Protein AF-J7G853-F1 (afdb_monomer_lite)

Structure (mmCIF, N/CA/C/O backbone):
data_AF-J7G853-F1
#
_entry.id   AF-J7G853-F1
#
loop_
_atom_site.group_PDB
_atom_site.id
_atom_site.type_symbol
_atom_site.label_atom_id
_atom_site.label_alt_id
_atom_site.label_comp_id
_atom_site.label_asym_id
_atom_site.label_entity_id
_atom_site.label_seq_id
_atom_site.pdbx_PDB_ins_code
_atom_site.Cartn_x
_atom_site.Cartn_y
_atom_site.Cartn_z
_atom_site.occupancy
_atom_site.B_iso_or_equiv
_atom_site.auth_seq_id
_atom_site.auth_comp_id
_atom_site.auth_asym_id
_atom_site.auth_atom_id
_atom_site.pdbx_PDB_model_num
ATOM 1 N N . MET A 1 1 ? 23.883 16.990 -16.743 1.00 41.59 1 MET A N 1
ATOM 2 C CA . MET A 1 1 ? 23.348 16.098 -15.690 1.00 41.59 1 MET A CA 1
ATOM 3 C C . MET A 1 1 ? 21.830 16.180 -15.718 1.00 41.59 1 MET A C 1
ATOM 5 O O . MET A 1 1 ? 21.285 17.176 -15.267 1.00 41.59 1 MET A O 1
ATOM 9 N N . LYS A 1 2 ? 21.154 15.200 -16.332 1.00 42.25 2 LYS A N 1
ATOM 10 C CA . LYS A 1 2 ? 19.689 15.084 -16.282 1.00 42.25 2 LYS A CA 1
ATOM 11 C C . LYS A 1 2 ? 19.317 14.232 -15.059 1.00 42.25 2 LYS A C 1
ATOM 13 O O . LYS A 1 2 ? 19.711 13.077 -14.984 1.00 42.25 2 LYS 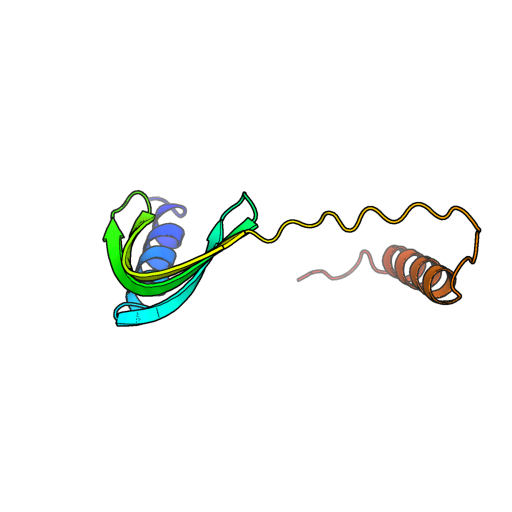A O 1
ATOM 18 N N . ASN A 1 3 ? 18.655 14.875 -14.100 1.00 43.28 3 ASN A N 1
ATOM 19 C CA . ASN A 1 3 ? 17.707 14.379 -13.098 1.00 43.28 3 ASN A CA 1
ATOM 20 C C . ASN A 1 3 ? 17.891 12.959 -12.524 1.00 43.28 3 ASN A C 1
ATOM 22 O O . ASN A 1 3 ? 17.352 11.979 -13.027 1.00 43.28 3 ASN A O 1
ATOM 26 N N . THR A 1 4 ? 18.502 12.881 -11.343 1.00 52.62 4 THR A N 1
ATOM 27 C CA . THR A 1 4 ? 18.425 11.720 -10.436 1.00 52.62 4 THR A CA 1
ATOM 28 C C . THR A 1 4 ? 17.037 11.533 -9.798 1.00 52.62 4 THR A C 1
ATOM 30 O O . THR A 1 4 ? 16.730 10.444 -9.318 1.00 52.62 4 THR A O 1
ATOM 33 N N . LEU A 1 5 ? 16.169 12.554 -9.818 1.00 52.81 5 LEU A N 1
ATOM 34 C CA . LEU A 1 5 ? 14.790 12.475 -9.309 1.00 52.81 5 LEU A CA 1
ATOM 35 C C . LEU A 1 5 ? 13.867 11.627 -10.205 1.00 52.81 5 LEU A C 1
ATOM 37 O O . LEU A 1 5 ? 13.024 10.894 -9.681 1.00 52.81 5 LEU A O 1
ATOM 41 N N . ASP A 1 6 ? 14.080 11.640 -11.523 1.00 57.84 6 ASP A N 1
ATOM 42 C CA . ASP A 1 6 ? 13.208 10.961 -12.495 1.00 57.84 6 ASP A CA 1
ATOM 43 C C . ASP A 1 6 ? 13.320 9.427 -12.418 1.00 57.84 6 ASP A C 1
ATOM 45 O O . ASP A 1 6 ? 12.321 8.713 -12.534 1.00 57.84 6 ASP A O 1
ATOM 49 N N . PHE A 1 7 ? 14.511 8.909 -12.099 1.00 57.69 7 PHE A N 1
ATOM 50 C CA . PHE A 1 7 ? 14.761 7.466 -11.990 1.00 57.69 7 PHE A CA 1
ATOM 51 C C . PHE A 1 7 ? 13.931 6.807 -10.875 1.00 57.69 7 PHE A C 1
ATOM 53 O O . PHE A 1 7 ? 13.488 5.658 -10.986 1.00 57.69 7 PHE A O 1
ATOM 60 N N . SER A 1 8 ? 13.675 7.548 -9.792 1.00 76.50 8 SER A N 1
ATOM 61 C CA . SER A 1 8 ? 12.917 7.050 -8.641 1.00 76.50 8 SER A CA 1
ATOM 62 C C . SER A 1 8 ? 11.424 6.869 -8.953 1.00 76.50 8 SER A C 1
ATOM 64 O O . SER A 1 8 ? 10.839 5.849 -8.575 1.00 76.50 8 SER A O 1
ATOM 66 N N . MET A 1 9 ? 10.825 7.803 -9.702 1.00 72.56 9 MET A N 1
ATOM 67 C CA . MET A 1 9 ? 9.408 7.762 -10.078 1.00 72.56 9 MET A CA 1
ATOM 68 C C . MET A 1 9 ? 9.143 6.738 -11.175 1.00 72.56 9 MET A C 1
ATOM 70 O O . MET A 1 9 ? 8.151 6.016 -11.105 1.00 72.56 9 MET A O 1
ATOM 74 N N . GLU A 1 10 ? 10.054 6.591 -12.139 1.00 79.44 10 GLU A N 1
ATOM 75 C CA . GLU A 1 10 ? 9.946 5.532 -13.144 1.00 79.44 10 GLU A CA 1
ATOM 76 C C . GLU A 1 10 ? 9.994 4.144 -12.488 1.00 79.44 10 GLU A C 1
ATOM 78 O O . GLU A 1 10 ? 9.146 3.284 -12.745 1.00 79.44 10 GLU A O 1
ATOM 83 N N . THR A 1 11 ? 10.934 3.942 -11.560 1.00 83.69 11 THR A N 1
ATOM 84 C CA . THR A 1 11 ? 11.035 2.698 -10.784 1.00 83.69 11 THR A CA 1
ATOM 85 C C . THR A 1 11 ? 9.767 2.443 -9.965 1.00 83.69 11 THR A C 1
ATOM 87 O O . THR A 1 11 ? 9.314 1.302 -9.845 1.00 83.69 11 THR A O 1
ATOM 90 N N . PHE A 1 12 ? 9.167 3.497 -9.411 1.00 82.94 12 PHE A N 1
ATOM 91 C CA . PHE A 1 12 ? 7.922 3.410 -8.659 1.00 82.94 12 PHE A CA 1
ATOM 92 C C . PHE A 1 12 ? 6.731 3.014 -9.543 1.00 82.94 12 PHE A C 1
ATOM 94 O O . PHE A 1 12 ? 6.010 2.073 -9.205 1.00 82.94 12 PHE A O 1
ATOM 101 N N . PHE A 1 13 ? 6.561 3.651 -10.703 1.00 85.12 13 PHE A N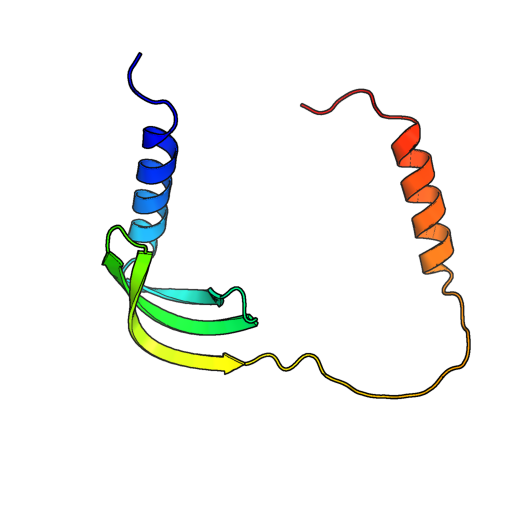 1
ATOM 102 C CA . PHE A 1 13 ? 5.494 3.311 -11.643 1.00 85.12 13 PHE A CA 1
ATOM 103 C C . PHE A 1 13 ? 5.633 1.888 -12.186 1.00 85.12 13 PHE A C 1
ATOM 105 O O . PHE A 1 13 ? 4.642 1.159 -12.219 1.00 85.12 13 PHE A O 1
ATOM 112 N N . ARG A 1 14 ? 6.857 1.436 -12.496 1.00 86.38 14 ARG A N 1
ATOM 113 C CA . ARG A 1 14 ? 7.114 0.035 -12.878 1.00 86.38 14 ARG A CA 1
ATOM 114 C C . ARG A 1 14 ? 6.719 -0.942 -11.770 1.00 86.38 14 ARG A C 1
ATOM 116 O O . ARG A 1 14 ? 6.085 -1.961 -12.042 1.00 86.38 14 ARG A O 1
ATOM 123 N N . LYS A 1 15 ? 7.048 -0.627 -10.511 1.00 86.38 15 LYS A N 1
ATOM 124 C CA . LYS A 1 15 ? 6.647 -1.447 -9.357 1.00 86.38 15 LYS A CA 1
ATOM 125 C C . LYS A 1 15 ? 5.131 -1.508 -9.206 1.00 86.38 15 LYS A C 1
ATOM 127 O O . LYS A 1 15 ? 4.609 -2.590 -8.979 1.00 86.38 15 LYS A O 1
ATOM 132 N N . ILE A 1 16 ? 4.420 -0.391 -9.354 1.00 84.94 16 ILE A N 1
ATOM 133 C CA . ILE A 1 16 ? 2.950 -0.377 -9.298 1.00 84.94 16 ILE A CA 1
ATOM 134 C C . ILE A 1 16 ? 2.354 -1.190 -10.448 1.00 84.94 16 ILE A C 1
ATOM 136 O O . ILE A 1 16 ? 1.450 -1.995 -10.230 1.00 84.94 16 ILE A O 1
ATOM 140 N N . GLN A 1 17 ? 2.887 -1.035 -11.659 1.00 87.44 17 GLN A N 1
ATOM 141 C CA . GLN A 1 17 ? 2.407 -1.743 -12.841 1.00 87.44 17 GLN A CA 1
ATOM 142 C C . GLN A 1 17 ? 2.535 -3.267 -12.702 1.00 87.44 17 GLN A C 1
ATOM 144 O O . GLN A 1 17 ? 1.647 -3.990 -13.148 1.00 87.44 17 GLN A O 1
ATOM 149 N N . PHE A 1 18 ? 3.561 -3.766 -12.003 1.00 86.81 18 PHE A N 1
ATOM 150 C CA . PHE A 1 18 ? 3.700 -5.192 -11.672 1.00 86.81 18 PHE A CA 1
ATOM 151 C C . PHE A 1 18 ? 2.532 -5.756 -10.842 1.00 86.81 18 PHE A C 1
ATOM 153 O O . PHE A 1 18 ? 2.267 -6.964 -10.861 1.00 86.81 18 PHE A O 1
ATOM 160 N N . TYR A 1 19 ? 1.827 -4.904 -10.099 1.00 85.88 19 TYR A N 1
ATOM 161 C CA . TYR A 1 19 ? 0.644 -5.305 -9.347 1.00 85.88 19 TYR A CA 1
ATOM 162 C C . TYR A 1 19 ? -0.642 -5.254 -10.178 1.00 85.88 19 TYR A C 1
ATOM 164 O O . TYR A 1 19 ? -1.689 -5.654 -9.666 1.00 85.88 19 TYR A O 1
ATOM 172 N N . SER A 1 20 ? -0.596 -4.801 -11.443 1.00 83.19 20 SER A N 1
ATOM 173 C CA . SER A 1 20 ? -1.759 -4.794 -12.346 1.00 83.19 20 SER A CA 1
ATOM 174 C C . SER A 1 20 ? -2.407 -6.173 -12.399 1.00 83.19 20 SER A C 1
ATOM 176 O O . SER A 1 20 ? -1.728 -7.197 -12.486 1.00 83.19 20 SER A O 1
ATOM 178 N N . ARG A 1 21 ? -3.740 -6.192 -12.308 1.00 84.25 21 ARG A N 1
ATOM 179 C CA . ARG A 1 21 ? -4.601 -7.384 -12.277 1.00 84.25 21 ARG A CA 1
ATOM 180 C C . ARG A 1 21 ? -4.431 -8.280 -11.046 1.00 84.25 21 ARG A C 1
ATOM 182 O O . ARG A 1 21 ? -5.078 -9.322 -10.979 1.00 84.25 21 ARG A O 1
ATOM 189 N N . LYS A 1 22 ? -3.627 -7.885 -10.052 1.00 87.88 22 LYS A N 1
ATOM 190 C CA . LYS A 1 22 ? -3.534 -8.578 -8.759 1.00 87.88 22 LYS A CA 1
ATOM 191 C C . LYS A 1 22 ? -4.511 -7.981 -7.754 1.00 87.88 22 LYS A C 1
ATOM 193 O O . LYS A 1 22 ? -4.901 -6.816 -7.839 1.00 87.88 22 LYS A O 1
ATOM 198 N N . MET A 1 23 ? -4.901 -8.795 -6.781 1.00 90.31 23 MET A N 1
ATOM 199 C CA . MET A 1 23 ? -5.622 -8.321 -5.606 1.00 90.31 23 MET A CA 1
ATOM 200 C C . MET A 1 23 ? -4.624 -7.635 -4.672 1.00 90.31 23 MET A C 1
ATOM 202 O O . MET A 1 23 ? -3.632 -8.245 -4.276 1.00 90.31 23 MET A O 1
ATOM 206 N N . ILE A 1 24 ? -4.859 -6.362 -4.360 1.00 90.56 24 ILE A N 1
ATOM 207 C CA . ILE A 1 24 ? -3.971 -5.559 -3.516 1.00 90.56 24 ILE A CA 1
ATOM 208 C C . ILE A 1 24 ? -4.729 -4.958 -2.340 1.00 90.56 24 ILE A C 1
ATOM 210 O O . ILE A 1 24 ? -5.933 -4.705 -2.412 1.00 90.56 24 ILE A O 1
ATOM 214 N N . LEU A 1 25 ? -3.984 -4.707 -1.268 1.00 90.19 25 LEU A N 1
ATOM 215 C CA . LEU A 1 25 ? -4.417 -3.930 -0.118 1.00 90.19 25 LEU A CA 1
ATOM 216 C C . LEU A 1 25 ? -3.744 -2.555 -0.175 1.00 90.19 25 LEU A C 1
ATOM 218 O O . LEU A 1 25 ? -2.518 -2.470 -0.187 1.00 90.19 25 LEU A O 1
ATOM 222 N N . ILE A 1 26 ? -4.543 -1.489 -0.166 1.00 88.62 26 ILE A N 1
ATOM 223 C CA . ILE A 1 26 ? -4.065 -0.108 -0.059 1.00 88.62 26 ILE A CA 1
ATOM 224 C C . ILE A 1 26 ? -4.559 0.491 1.248 1.00 88.62 26 ILE A C 1
ATOM 226 O O . ILE A 1 26 ? -5.755 0.481 1.525 1.00 88.62 26 ILE A O 1
ATOM 230 N N . GLU A 1 27 ? -3.645 1.059 2.030 1.00 88.44 27 GLU A N 1
ATOM 231 C CA . GLU A 1 27 ? -3.970 1.864 3.204 1.00 88.44 27 GLU A CA 1
ATOM 232 C C . GLU A 1 27 ? -3.723 3.344 2.897 1.00 88.44 27 GLU A C 1
ATOM 234 O O . GLU A 1 27 ? -2.631 3.735 2.488 1.00 88.44 27 GLU A O 1
ATOM 239 N N . THR A 1 28 ? -4.741 4.181 3.086 1.00 87.31 28 THR A N 1
ATOM 240 C CA . THR A 1 28 ? -4.603 5.635 2.941 1.00 87.31 28 THR A CA 1
ATOM 241 C C . THR A 1 28 ? -4.166 6.276 4.253 1.00 87.31 28 THR A C 1
ATOM 243 O O . THR A 1 28 ? -4.296 5.697 5.333 1.00 87.31 28 THR A O 1
ATOM 246 N N . ARG A 1 29 ? -3.716 7.536 4.186 1.00 87.19 29 ARG A N 1
ATOM 247 C CA . ARG A 1 29 ? -3.320 8.329 5.367 1.00 87.19 29 ARG A CA 1
ATOM 248 C C . ARG A 1 29 ? -4.409 8.395 6.448 1.00 87.19 29 ARG A C 1
ATOM 250 O O . ARG A 1 29 ? -4.094 8.428 7.633 1.00 87.19 29 ARG A O 1
ATOM 257 N N . ASN A 1 30 ? -5.681 8.335 6.050 1.00 87.56 30 ASN A N 1
ATOM 258 C CA . ASN A 1 30 ? -6.826 8.354 6.964 1.00 87.56 30 ASN A CA 1
ATOM 259 C C . ASN A 1 30 ? -7.149 6.974 7.565 1.00 87.56 30 ASN A C 1
ATOM 261 O O . ASN A 1 30 ? -8.227 6.796 8.134 1.00 87.56 30 ASN A O 1
ATOM 265 N N . LYS A 1 31 ? -6.236 5.997 7.446 1.00 87.00 31 LYS A N 1
ATOM 266 C CA . LYS A 1 31 ? -6.409 4.611 7.915 1.00 87.00 31 LYS A CA 1
ATOM 267 C C . LYS A 1 31 ? -7.626 3.922 7.291 1.00 87.00 31 LYS A C 1
ATOM 269 O O . LYS A 1 31 ? -8.241 3.045 7.904 1.00 87.00 31 LYS A O 1
ATOM 274 N N . MET A 1 32 ? -7.990 4.344 6.081 1.00 86.75 32 MET A N 1
ATOM 275 C CA . MET A 1 32 ? -8.951 3.624 5.254 1.00 86.75 32 MET A CA 1
ATOM 276 C C . MET A 1 32 ? -8.185 2.562 4.494 1.00 86.75 32 MET A C 1
ATOM 278 O O . MET A 1 32 ? -7.160 2.864 3.879 1.00 86.75 32 MET A O 1
ATOM 282 N N . ARG A 1 33 ? -8.679 1.332 4.546 1.00 89.81 33 ARG A N 1
ATOM 283 C CA . ARG A 1 33 ? -8.091 0.223 3.814 1.00 89.81 33 ARG A CA 1
ATOM 284 C C . ARG A 1 33 ? -9.034 -0.215 2.709 1.00 89.81 33 ARG A C 1
ATOM 286 O O . ARG A 1 33 ? -10.235 -0.367 2.934 1.00 89.81 33 ARG A O 1
ATOM 293 N N . TYR A 1 34 ? -8.459 -0.394 1.531 1.00 89.00 34 TYR A N 1
ATOM 294 C CA . TYR A 1 34 ? -9.126 -0.823 0.314 1.00 89.00 34 TYR A CA 1
ATOM 295 C C . TYR A 1 34 ? -8.507 -2.150 -0.092 1.00 89.00 34 TYR A C 1
ATOM 297 O O . TYR A 1 34 ? -7.293 -2.224 -0.272 1.00 89.00 34 TYR A O 1
ATOM 305 N N . ILE A 1 35 ? -9.325 -3.189 -0.221 1.00 90.75 35 ILE A N 1
ATOM 306 C CA . ILE A 1 35 ? -8.900 -4.471 -0.784 1.00 90.75 35 ILE A CA 1
ATOM 307 C C . ILE A 1 35 ? -9.626 -4.653 -2.100 1.00 90.75 35 ILE A C 1
ATOM 309 O O . ILE A 1 35 ? -10.855 -4.621 -2.122 1.00 90.75 35 ILE A O 1
ATOM 313 N N . GLY A 1 36 ? -8.880 -4.858 -3.180 1.00 90.94 36 GLY A N 1
ATOM 314 C CA . GLY A 1 36 ? -9.497 -5.082 -4.476 1.00 90.94 36 GLY A CA 1
ATOM 315 C C . GLY A 1 36 ? -8.543 -5.465 -5.589 1.00 90.94 36 GLY A C 1
ATOM 316 O O . GLY A 1 36 ? -7.326 -5.335 -5.466 1.00 90.94 36 GLY A O 1
ATOM 317 N N . SER A 1 37 ? -9.114 -5.932 -6.698 1.00 91.81 37 SER A N 1
ATOM 318 C CA . SER A 1 37 ? -8.368 -6.206 -7.928 1.00 91.81 37 SER A CA 1
ATOM 319 C C . SER A 1 37 ? -7.970 -4.895 -8.593 1.00 91.81 37 SER A C 1
ATOM 321 O O . SER A 1 37 ? -8.828 -4.159 -9.090 1.00 91.81 37 SER A O 1
ATOM 323 N N . PHE A 1 38 ? -6.673 -4.606 -8.585 1.00 90.31 38 PHE A N 1
ATOM 324 C CA . PHE A 1 38 ? -6.097 -3.420 -9.202 1.00 90.31 38 PHE A CA 1
ATOM 325 C C . PHE A 1 38 ? -6.174 -3.516 -10.723 1.00 90.31 38 PHE A C 1
ATOM 327 O O . PHE A 1 38 ? -5.718 -4.496 -11.311 1.00 90.31 38 PHE A O 1
ATOM 334 N N . ILE A 1 39 ? -6.755 -2.506 -11.365 1.00 89.62 39 ILE A N 1
ATOM 335 C CA . ILE A 1 39 ? -6.880 -2.457 -12.823 1.00 89.62 39 ILE A CA 1
ATOM 336 C C . ILE A 1 39 ? -5.741 -1.617 -13.393 1.00 89.62 39 ILE A C 1
ATOM 338 O O . ILE A 1 39 ? -4.910 -2.125 -14.148 1.00 89.62 39 ILE A O 1
ATOM 342 N N . ASN A 1 40 ? -5.723 -0.331 -13.043 1.00 88.75 40 ASN A N 1
ATOM 343 C CA . ASN A 1 40 ? -4.823 0.652 -13.630 1.00 88.75 40 ASN A CA 1
ATOM 344 C C . ASN A 1 40 ? -4.644 1.870 -12.709 1.00 88.75 40 ASN A C 1
ATOM 346 O O . ASN A 1 40 ? -5.355 2.011 -11.711 1.00 88.75 40 ASN A O 1
ATOM 350 N N . PHE A 1 41 ? -3.717 2.753 -13.067 1.00 89.75 41 PHE A N 1
ATOM 351 C CA . PHE A 1 41 ? -3.454 4.013 -12.385 1.00 89.75 41 PHE A CA 1
ATOM 352 C C . PHE A 1 41 ? -3.083 5.121 -13.381 1.00 89.75 41 PHE A C 1
ATOM 354 O O . PHE A 1 41 ? -2.638 4.828 -14.490 1.00 89.75 41 PHE A O 1
ATOM 361 N N . ASP A 1 42 ? -3.255 6.386 -12.995 1.00 88.12 42 ASP A N 1
ATOM 362 C CA . ASP A 1 42 ? -2.757 7.537 -13.761 1.00 88.12 42 ASP A CA 1
ATOM 363 C C . ASP A 1 42 ? -1.440 8.102 -13.188 1.00 88.12 42 ASP A C 1
ATOM 365 O O . ASP A 1 42 ? -0.968 7.698 -12.125 1.00 88.12 42 ASP A O 1
ATOM 369 N N . PHE A 1 43 ? -0.838 9.082 -13.866 1.00 84.44 43 PHE A N 1
ATOM 370 C CA . PHE A 1 43 ? 0.412 9.717 -13.418 1.00 84.44 43 PHE A CA 1
ATOM 371 C C . PHE A 1 43 ? 0.286 10.468 -12.077 1.00 84.44 43 PHE A C 1
ATOM 373 O O . PHE A 1 43 ? 1.298 10.791 -11.457 1.00 84.44 43 PHE A O 1
ATOM 380 N N . ARG A 1 44 ? -0.943 10.746 -11.622 1.00 86.88 44 ARG A N 1
ATOM 381 C CA . ARG A 1 44 ? -1.246 11.347 -10.315 1.00 86.88 44 ARG A CA 1
ATOM 382 C C . ARG A 1 44 ? -1.493 10.294 -9.234 1.00 86.88 44 ARG A C 1
ATOM 384 O O . ARG A 1 44 ? -1.786 10.664 -8.100 1.00 86.88 44 ARG A O 1
ATOM 391 N N . LEU A 1 45 ? -1.343 9.008 -9.565 1.00 83.69 45 LEU A N 1
ATOM 392 C CA . LEU A 1 45 ? -1.608 7.860 -8.699 1.00 83.69 45 LEU A CA 1
ATOM 393 C C . LEU A 1 45 ? -3.078 7.730 -8.287 1.00 83.69 45 LEU A C 1
ATOM 395 O O . LEU A 1 45 ? -3.381 7.164 -7.235 1.00 83.69 45 LEU A O 1
ATOM 399 N N . ASN A 1 46 ? -4.002 8.197 -9.126 1.00 86.25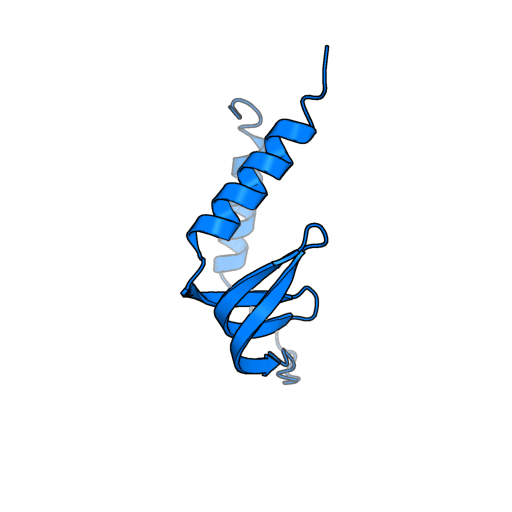 46 ASN A N 1
ATOM 400 C CA . ASN A 1 46 ? -5.397 7.795 -9.016 1.00 86.25 46 ASN A CA 1
ATOM 401 C C . ASN A 1 46 ? -5.507 6.336 -9.449 1.00 86.25 46 ASN A C 1
ATOM 403 O O . ASN A 1 46 ? -5.123 5.985 -10.562 1.00 86.25 46 ASN A O 1
ATOM 407 N N . ILE A 1 47 ? -6.008 5.486 -8.557 1.00 86.75 47 ILE A N 1
ATOM 408 C CA . ILE A 1 47 ? -6.031 4.035 -8.738 1.00 86.75 47 ILE A CA 1
ATOM 409 C C . ILE A 1 47 ? -7.453 3.561 -9.031 1.00 86.75 47 ILE A C 1
ATOM 411 O O . ILE A 1 47 ? -8.389 3.884 -8.302 1.00 86.75 47 ILE A O 1
ATOM 415 N N . ILE A 1 48 ? -7.592 2.737 -10.068 1.00 87.19 48 ILE A N 1
ATOM 416 C CA . ILE A 1 48 ? -8.851 2.120 -10.481 1.00 87.19 48 ILE A CA 1
ATOM 417 C C . ILE A 1 48 ? -8.869 0.650 -10.049 1.00 87.19 48 ILE A C 1
ATOM 419 O O . ILE A 1 48 ? -7.918 -0.102 -10.288 1.00 87.19 48 ILE A O 1
ATOM 423 N N . PHE A 1 49 ? -9.989 0.223 -9.467 1.00 88.88 49 PHE A N 1
ATOM 424 C CA . PHE A 1 49 ? -10.227 -1.143 -9.005 1.00 88.88 49 PHE A CA 1
ATOM 425 C C . PHE A 1 49 ? -11.515 -1.728 -9.597 1.00 88.88 49 PHE A C 1
ATOM 427 O O . PHE A 1 49 ? -12.467 -0.988 -9.827 1.00 88.88 49 PHE A O 1
ATOM 434 N N . LYS A 1 50 ? -11.571 -3.055 -9.793 1.00 83.31 50 LYS A N 1
ATOM 435 C CA . LYS A 1 50 ? -12.782 -3.747 -10.295 1.00 83.31 50 LYS A CA 1
ATOM 436 C C . LYS A 1 50 ? -13.785 -4.111 -9.197 1.00 83.31 50 LYS A C 1
ATOM 438 O O . LYS A 1 50 ? -14.987 -4.095 -9.428 1.00 83.31 50 LYS A O 1
ATOM 443 N N . THR A 1 51 ? -13.281 -4.453 -8.015 1.00 76.62 51 THR A N 1
ATOM 444 C CA . THR A 1 51 ? -14.077 -4.964 -6.893 1.00 76.62 51 THR A CA 1
ATOM 445 C C . THR A 1 51 ? -13.386 -4.521 -5.618 1.00 76.62 51 THR A C 1
ATOM 447 O O . THR A 1 51 ? -12.247 -4.927 -5.399 1.00 76.62 51 THR A O 1
ATOM 450 N N . THR A 1 52 ? -14.011 -3.659 -4.816 1.00 80.19 52 THR A N 1
ATOM 451 C CA . THR A 1 52 ? -13.376 -3.061 -3.634 1.00 80.19 52 THR A CA 1
ATOM 452 C C . THR A 1 52 ? -14.181 -3.301 -2.372 1.00 80.19 52 THR A C 1
ATOM 454 O O . THR A 1 52 ? -15.352 -2.951 -2.281 1.00 80.19 52 THR A O 1
ATOM 457 N N . VAL A 1 53 ? -13.519 -3.852 -1.358 1.00 84.69 53 VAL A N 1
ATOM 458 C CA . VAL A 1 53 ? -14.011 -3.846 0.020 1.00 84.69 53 VAL A CA 1
ATOM 459 C C . VAL A 1 53 ? -13.311 -2.715 0.756 1.00 84.69 53 VAL A C 1
ATOM 461 O O . VAL A 1 53 ? -12.082 -2.611 0.730 1.00 84.69 53 VAL A O 1
ATOM 464 N N . ILE A 1 54 ? -14.101 -1.863 1.408 1.00 82.25 54 ILE A N 1
ATOM 465 C CA . ILE A 1 54 ? -13.619 -0.694 2.141 1.00 82.25 54 ILE A CA 1
ATOM 466 C C . ILE A 1 54 ? -13.888 -0.913 3.621 1.00 82.25 54 ILE A C 1
ATOM 468 O O . ILE A 1 54 ? -15.019 -1.177 4.020 1.00 82.25 54 ILE A O 1
ATOM 472 N N . TYR A 1 55 ? -12.862 -0.752 4.449 1.00 82.19 55 TYR A N 1
ATOM 473 C CA . TYR A 1 55 ? -13.022 -0.785 5.896 1.00 82.19 55 TYR A CA 1
ATOM 474 C C . TYR A 1 55 ? -12.246 0.349 6.559 1.00 82.19 55 TYR A C 1
ATOM 476 O O . TYR A 1 55 ? -11.111 0.676 6.199 1.00 82.19 55 TYR A O 1
ATOM 484 N N . ARG A 1 56 ? -12.891 0.968 7.551 1.00 77.75 56 ARG A N 1
ATOM 485 C CA . ARG A 1 56 ? -12.333 2.056 8.354 1.00 77.75 56 ARG A CA 1
ATOM 486 C C . ARG A 1 56 ? -11.888 1.503 9.695 1.00 77.75 56 ARG A C 1
ATOM 488 O O . ARG A 1 56 ? -12.717 1.083 10.499 1.00 77.75 56 ARG A O 1
ATOM 495 N N . PHE A 1 57 ? -10.586 1.531 9.968 1.00 67.75 57 PHE A N 1
ATOM 496 C CA . PHE A 1 57 ? -10.085 1.077 11.262 1.00 67.75 57 PHE A CA 1
ATOM 497 C C . PHE A 1 57 ? -10.285 2.177 12.317 1.00 67.75 57 PHE A C 1
ATOM 499 O O . PHE A 1 57 ? -9.435 3.050 12.508 1.00 67.75 57 PHE A O 1
ATOM 506 N N . ASN A 1 58 ? -11.433 2.169 13.000 1.00 64.50 58 ASN A N 1
ATOM 507 C CA . ASN A 1 58 ? -11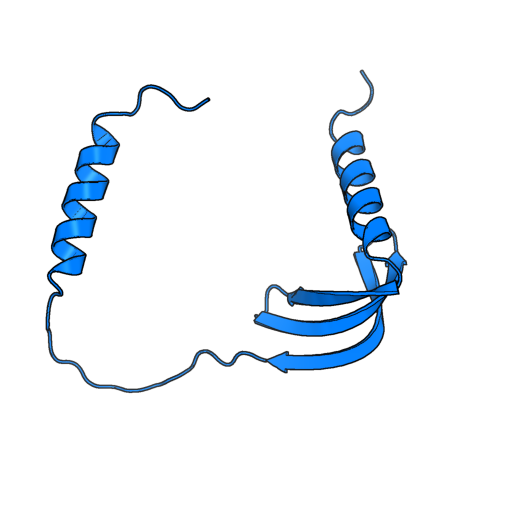.705 3.105 14.091 1.00 64.50 58 ASN A CA 1
ATOM 508 C C . ASN A 1 58 ? -10.935 2.668 15.346 1.00 64.50 58 ASN A C 1
ATOM 510 O O . ASN A 1 58 ? -11.358 1.804 16.107 1.00 64.50 58 ASN A O 1
ATOM 514 N N . LYS A 1 59 ? -9.767 3.275 15.574 1.00 62.25 59 LYS A N 1
ATOM 515 C CA . LYS A 1 59 ? -8.881 2.973 16.711 1.00 62.25 59 LYS A CA 1
ATOM 516 C C . LYS A 1 59 ? -9.350 3.618 18.032 1.00 62.25 59 LYS A C 1
ATOM 518 O O . LYS A 1 59 ? -8.521 4.093 18.800 1.00 62.25 59 LYS A O 1
ATOM 523 N N . LYS A 1 60 ? -10.658 3.656 18.311 1.00 53.62 60 LYS A N 1
ATOM 524 C CA . LYS A 1 60 ? -11.192 4.056 19.625 1.00 53.62 60 LYS A CA 1
ATOM 525 C C . LYS A 1 60 ? -11.775 2.838 20.339 1.00 53.62 60 LYS A C 1
ATOM 527 O O . LYS A 1 60 ? -12.968 2.581 20.278 1.00 53.62 60 LYS A O 1
ATOM 532 N N . LYS A 1 61 ? -10.917 2.115 21.062 1.00 50.81 61 LYS A N 1
ATOM 533 C CA . LYS A 1 61 ? -11.337 1.503 22.326 1.00 50.81 61 LYS A CA 1
ATOM 534 C C . LYS A 1 61 ? -11.157 2.578 23.393 1.00 50.81 61 LYS A C 1
ATOM 536 O O . LYS A 1 61 ? -10.047 2.786 23.870 1.00 50.81 61 LYS A O 1
ATOM 541 N N . THR A 1 62 ? -12.218 3.307 23.717 1.00 47.19 62 THR A N 1
ATOM 542 C CA . THR A 1 62 ? -12.264 4.075 24.963 1.00 47.19 62 THR A CA 1
ATOM 543 C C . THR A 1 62 ? -12.527 3.067 26.073 1.00 47.19 62 THR A C 1
ATOM 545 O O . THR A 1 62 ? -13.630 2.544 26.181 1.00 47.19 62 THR A O 1
ATOM 548 N N . LEU A 1 63 ? -11.510 2.756 26.870 1.00 36.62 63 LEU A N 1
ATOM 549 C CA . LEU A 1 63 ? -11.704 2.099 28.156 1.00 36.62 63 LEU A CA 1
ATOM 550 C C . LEU A 1 63 ? -10.882 2.886 29.169 1.00 36.62 63 LEU A C 1
ATOM 552 O O . LEU A 1 63 ? -9.665 2.751 29.258 1.00 36.62 63 LEU A O 1
ATOM 556 N N . ILE A 1 64 ? -11.559 3.790 29.869 1.00 53.72 64 ILE A N 1
ATOM 557 C CA . ILE A 1 64 ? -11.016 4.404 31.074 1.00 53.72 64 ILE A CA 1
ATOM 558 C C . ILE A 1 64 ? -10.826 3.270 32.080 1.00 53.72 64 ILE A C 1
ATOM 560 O O . ILE A 1 64 ? -11.807 2.623 32.431 1.00 53.72 64 ILE A O 1
ATOM 564 N N . LYS A 1 65 ? -9.588 3.056 32.534 1.00 44.19 65 LYS A N 1
ATOM 565 C CA . LYS A 1 65 ? -9.236 2.705 33.918 1.00 44.19 65 LYS A CA 1
ATOM 566 C C . LYS A 1 65 ? -7.778 3.103 34.157 1.00 44.19 65 LYS A C 1
ATOM 568 O O . LYS A 1 65 ? -6.856 2.570 33.549 1.00 44.19 65 LYS A O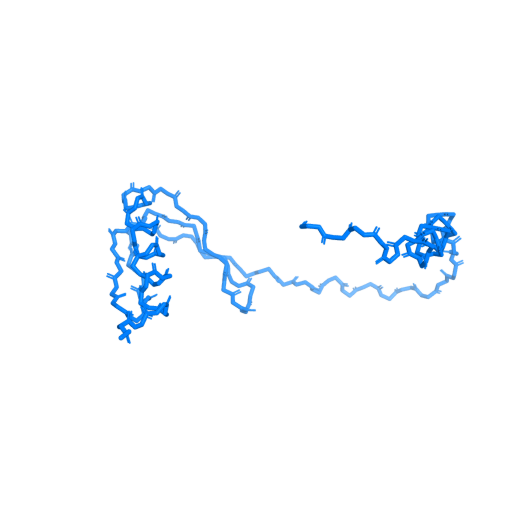 1
ATOM 573 N N . ASN A 1 66 ? -7.605 4.091 35.025 1.00 61.56 66 ASN A N 1
ATOM 574 C CA . ASN A 1 66 ? -6.331 4.501 35.590 1.00 61.56 66 ASN A CA 1
ATOM 575 C C . ASN A 1 66 ? -6.004 3.556 36.757 1.00 61.56 66 ASN A C 1
ATOM 577 O O . ASN A 1 66 ? -6.750 3.553 37.730 1.00 61.56 66 ASN A O 1
ATOM 581 N N . GLN A 1 67 ? -4.936 2.761 36.653 1.00 48.31 67 GLN A N 1
ATOM 582 C CA . GLN A 1 67 ? -4.170 2.202 37.779 1.00 48.31 67 GLN A CA 1
ATOM 583 C C . GLN A 1 67 ? -2.841 1.637 37.239 1.00 48.31 67 GLN A C 1
ATOM 585 O O . GLN A 1 67 ? -2.817 0.852 36.291 1.00 48.31 67 GLN A O 1
ATOM 590 N N . LYS A 1 68 ? -1.725 2.131 37.793 1.00 61.12 68 LYS A N 1
ATOM 591 C CA . LYS A 1 68 ? -0.339 1.867 37.375 1.00 61.12 68 LYS A CA 1
ATOM 592 C C . LYS A 1 68 ? 0.040 0.391 37.534 1.00 61.12 68 LYS A C 1
ATOM 594 O O . LYS A 1 68 ? -0.064 -0.141 38.628 1.00 61.12 68 LYS A O 1
ATOM 599 N N . ASN A 1 69 ? 0.623 -0.179 36.481 1.00 60.28 69 ASN A N 1
ATOM 600 C CA . ASN A 1 69 ? 1.597 -1.268 36.542 1.00 60.28 69 ASN A CA 1
ATOM 601 C C . ASN A 1 69 ? 2.686 -0.946 35.516 1.00 60.28 69 ASN A C 1
ATOM 603 O O . ASN A 1 69 ? 2.453 -1.017 34.307 1.00 60.28 69 ASN A O 1
ATOM 607 N N . VAL A 1 70 ? 3.861 -0.523 35.987 1.00 60.00 70 VAL A N 1
ATOM 608 C CA . VAL A 1 70 ? 5.019 -0.375 35.102 1.00 60.00 70 VAL A CA 1
ATOM 609 C C . VAL A 1 70 ? 5.493 -1.780 34.765 1.00 60.00 70 VAL A C 1
ATOM 611 O O . VAL A 1 70 ? 5.977 -2.515 35.617 1.00 60.00 70 VAL A O 1
ATOM 614 N N . SER A 1 71 ? 5.284 -2.162 33.511 1.00 54.78 71 SER A N 1
ATOM 615 C CA . SER A 1 71 ? 5.699 -3.452 32.976 1.00 54.78 71 SER A CA 1
ATOM 616 C C . SER A 1 71 ? 7.223 -3.590 33.027 1.00 54.78 71 SER A C 1
ATOM 618 O O . SER A 1 71 ? 7.937 -2.670 32.627 1.00 54.78 71 SER A O 1
ATOM 620 N N . VAL A 1 72 ? 7.727 -4.764 33.422 1.00 59.28 72 VAL A N 1
ATOM 621 C CA . VAL A 1 72 ? 9.150 -5.154 33.300 1.00 59.28 72 VAL A CA 1
ATOM 622 C C . VAL A 1 72 ? 9.669 -4.956 31.862 1.00 59.28 72 VAL A C 1
ATOM 624 O O . VAL A 1 72 ? 10.845 -4.672 31.644 1.00 59.28 72 VAL A O 1
ATOM 627 N N . PHE A 1 73 ? 8.774 -4.978 30.871 1.00 60.22 73 PHE A N 1
ATOM 628 C CA . PHE A 1 73 ? 9.080 -4.663 29.475 1.00 60.22 73 PHE A CA 1
ATOM 629 C C . PHE A 1 73 ? 9.539 -3.206 29.266 1.00 60.22 73 PHE A C 1
ATOM 631 O O . PHE A 1 73 ? 10.366 -2.934 28.396 1.00 60.22 73 PHE A O 1
ATOM 638 N N . PHE A 1 74 ? 9.053 -2.263 30.083 1.00 65.06 74 PHE A N 1
ATOM 639 C CA . PHE A 1 74 ? 9.491 -0.863 30.045 1.00 65.06 74 PHE A CA 1
ATOM 640 C C . PHE A 1 74 ? 10.936 -0.711 30.550 1.00 65.06 74 PHE A C 1
ATOM 642 O O . PHE A 1 74 ? 11.691 0.092 30.006 1.00 65.06 74 PHE A O 1
ATOM 649 N N . LEU A 1 75 ? 11.358 -1.545 31.512 1.00 66.94 75 LEU A N 1
ATOM 650 C CA . LEU A 1 75 ? 12.739 -1.584 32.010 1.00 66.94 75 LEU A CA 1
ATOM 651 C C . LEU A 1 75 ? 13.716 -2.085 30.926 1.00 66.94 75 LEU A C 1
ATOM 653 O O . LEU A 1 75 ? 14.790 -1.512 30.741 1.00 66.94 75 LEU A O 1
ATOM 657 N N . PHE A 1 76 ? 13.302 -3.079 30.129 1.00 67.31 76 PHE A N 1
ATOM 658 C CA . PHE A 1 76 ? 14.067 -3.561 28.970 1.00 67.31 76 PHE A CA 1
ATOM 659 C C . PHE A 1 76 ? 14.234 -2.497 27.875 1.00 67.31 76 PHE A C 1
ATOM 661 O O . PHE A 1 76 ? 15.294 -2.402 27.252 1.00 67.31 76 PHE A O 1
ATOM 668 N N . PHE A 1 77 ? 13.214 -1.663 27.656 1.00 67.75 77 PHE A N 1
ATOM 669 C CA . PHE A 1 77 ? 13.245 -0.623 26.628 1.00 67.75 77 PHE A CA 1
ATOM 670 C C . PHE A 1 77 ? 14.277 0.479 26.936 1.00 67.75 77 PHE A C 1
ATOM 672 O O . PHE A 1 77 ? 14.952 0.961 26.024 1.00 67.75 77 PHE A O 1
ATOM 679 N N . ILE A 1 78 ? 14.465 0.829 28.216 1.00 73.00 78 ILE A N 1
ATOM 680 C CA . ILE A 1 78 ? 15.470 1.815 28.650 1.00 73.00 78 ILE A CA 1
ATOM 681 C C . ILE A 1 78 ? 16.894 1.267 28.458 1.00 73.00 78 ILE A C 1
ATOM 683 O O . ILE A 1 78 ? 17.745 1.965 27.903 1.00 73.00 78 ILE A O 1
ATOM 687 N N . ILE A 1 79 ? 17.147 0.007 28.832 1.00 73.38 79 ILE A N 1
ATOM 688 C CA . ILE A 1 79 ? 18.461 -0.640 28.653 1.00 73.38 79 ILE A CA 1
ATOM 689 C C . ILE A 1 79 ? 18.825 -0.731 27.162 1.00 73.38 79 ILE A C 1
ATOM 691 O O . ILE A 1 79 ? 19.951 -0.416 26.776 1.00 73.38 79 ILE A O 1
ATOM 695 N N . PHE A 1 80 ? 17.868 -1.088 26.300 1.00 74.19 80 PHE A N 1
ATOM 696 C CA . PHE A 1 80 ? 18.081 -1.145 24.852 1.00 74.19 80 PHE A CA 1
ATOM 697 C C . PHE A 1 80 ? 18.433 0.229 24.251 1.00 74.19 80 PHE A C 1
ATOM 699 O O . PHE A 1 80 ? 19.335 0.334 23.419 1.00 74.19 80 PHE A O 1
ATOM 706 N N . PHE A 1 81 ? 17.772 1.304 24.695 1.00 71.44 81 PHE A N 1
ATOM 707 C CA . PHE A 1 81 ? 18.057 2.661 24.215 1.00 71.44 81 PHE A CA 1
ATOM 708 C C . PHE A 1 81 ? 19.381 3.233 24.737 1.00 71.44 81 PHE A C 1
ATOM 710 O O . PHE A 1 81 ? 20.064 3.936 23.991 1.00 71.44 81 PHE A O 1
ATOM 717 N N . LEU A 1 82 ? 19.786 2.904 25.968 1.00 69.00 82 LEU A N 1
ATOM 718 C CA . LEU A 1 82 ? 21.113 3.259 26.487 1.00 69.00 82 LEU A CA 1
ATOM 719 C C . LEU A 1 82 ? 22.219 2.509 25.736 1.00 69.00 82 LEU A C 1
ATOM 721 O O . LEU A 1 82 ? 23.220 3.116 25.359 1.00 69.00 82 LEU A O 1
ATOM 725 N N . LYS A 1 83 ? 21.992 1.235 25.388 1.00 61.31 83 LYS A N 1
ATOM 726 C CA . LYS A 1 83 ? 22.904 0.461 24.531 1.00 61.31 83 LYS A CA 1
ATOM 727 C C . LYS A 1 83 ? 23.042 1.073 23.130 1.00 61.31 83 LYS A C 1
ATOM 729 O O . LYS A 1 83 ? 24.116 1.024 22.540 1.00 61.31 83 LYS A O 1
ATOM 734 N N . LYS A 1 84 ? 21.992 1.735 22.630 1.00 56.62 84 LYS A N 1
ATOM 735 C CA . LYS A 1 84 ? 21.988 2.446 21.341 1.00 56.62 84 LYS A CA 1
ATOM 736 C C . LYS A 1 84 ? 22.824 3.736 21.336 1.00 56.62 84 LYS A C 1
ATOM 738 O O . LYS A 1 84 ? 23.209 4.180 20.260 1.00 56.62 84 LYS A O 1
ATOM 743 N N . LYS A 1 85 ? 23.134 4.331 22.497 1.00 56.03 85 LYS A N 1
ATOM 744 C CA . LYS A 1 85 ? 24.014 5.514 22.575 1.00 56.03 85 LYS A CA 1
ATOM 745 C C . LYS A 1 85 ? 25.510 5.179 22.528 1.00 56.03 85 LYS A C 1
ATOM 747 O O . LYS A 1 85 ? 26.282 6.067 22.190 1.00 56.03 85 LYS A O 1
ATOM 752 N N . ASN A 1 86 ? 25.903 3.925 22.770 1.00 56.31 86 ASN A N 1
ATOM 753 C CA . ASN A 1 86 ? 27.312 3.511 22.714 1.00 56.31 86 ASN A CA 1
ATOM 754 C C . ASN A 1 86 ? 27.785 3.029 21.328 1.00 56.31 86 ASN A C 1
ATOM 756 O O . ASN A 1 86 ? 28.981 2.863 21.151 1.00 56.31 86 ASN A O 1
ATOM 760 N N . ASN A 1 87 ? 26.894 2.883 20.337 1.00 54.75 87 ASN A N 1
ATOM 761 C CA . ASN A 1 87 ? 27.241 2.527 18.950 1.00 54.75 87 ASN A CA 1
ATOM 762 C C . ASN A 1 87 ? 26.649 3.537 17.948 1.00 54.75 87 ASN A C 1
ATOM 764 O O . ASN A 1 87 ? 25.838 3.204 17.088 1.00 54.75 87 ASN A O 1
ATOM 768 N N . VAL A 1 88 ? 27.067 4.802 18.065 1.00 56.41 88 VAL A N 1
ATOM 769 C CA . VAL A 1 88 ? 26.958 5.805 16.981 1.00 56.41 88 VAL A CA 1
ATOM 770 C C . VAL A 1 88 ? 27.959 5.513 15.843 1.00 56.41 88 VAL A C 1
ATOM 772 O O . VAL A 1 88 ? 27.990 6.225 14.846 1.00 56.41 88 VAL A O 1
ATOM 775 N N 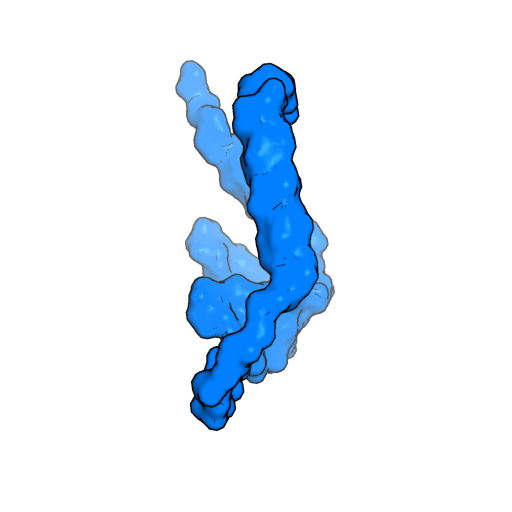. ILE A 1 89 ? 28.746 4.441 15.938 1.00 52.97 89 ILE A N 1
ATOM 776 C CA . ILE A 1 89 ? 29.686 4.020 14.901 1.00 52.97 89 ILE A CA 1
ATOM 777 C C . ILE A 1 89 ? 29.062 2.836 14.154 1.00 52.97 89 ILE A C 1
ATOM 779 O O . ILE A 1 89 ? 28.641 1.865 14.774 1.00 52.97 89 ILE A O 1
ATOM 783 N N . GLU A 1 90 ? 28.984 2.990 12.832 1.00 40.44 90 GLU A N 1
ATOM 784 C CA . GLU A 1 90 ? 28.460 2.063 11.817 1.00 40.44 90 GLU A CA 1
ATOM 785 C C . GLU A 1 90 ? 26.936 2.045 11.613 1.00 40.44 90 GLU A C 1
ATOM 787 O O . GLU A 1 90 ? 26.207 1.123 11.973 1.00 40.44 90 GLU A O 1
ATOM 792 N N . ARG A 1 91 ? 26.458 3.073 10.898 1.00 44.38 91 ARG A N 1
ATOM 793 C CA . ARG A 1 91 ? 25.450 2.862 9.850 1.00 44.38 91 ARG A CA 1
ATOM 794 C C . ARG A 1 91 ? 26.150 2.892 8.494 1.00 44.38 91 ARG A C 1
ATOM 796 O O . ARG A 1 91 ? 26.702 3.929 8.135 1.00 44.38 91 ARG A O 1
ATOM 803 N N . ILE A 1 92 ? 26.073 1.780 7.772 1.00 46.19 92 ILE A N 1
ATOM 804 C CA . ILE A 1 92 ? 26.025 1.746 6.306 1.00 46.19 92 ILE A CA 1
ATOM 805 C C . ILE A 1 92 ? 24.553 1.562 5.936 1.00 46.19 92 ILE A C 1
ATOM 807 O O . ILE A 1 92 ? 23.879 0.775 6.644 1.00 46.19 92 ILE A O 1
#

Foldseek 3Di:
DPDPPVVVLVVVQVVVVVLAQHFDWDQDPQRKIWTFGWHDADSVGPTDGDDIDIDHDPPDPPDDDDDDDDDPVVVVVVVVVVVVVVPPDDDD

Sequence (92 aa):
MKNTLDFSMETFFRKIQFYSRKMILIETRNKMRYIGSFINFDFRLNIIFKTTVIYRFNKKKTLIKNQKNVSVFFLFFIIFFLKKKNNVIERI

InterPro domains:
  IPR001163 Sm domain, eukaryotic/archaea-type [PF01423] (17-63)
  IPR010920 LSM domain superfamily [SSF50182] (7-64)

pLDDT: mean 72.34, std 16.13, range [36.62, 91.81]

Organism: NCBI:txid1195612

Secondary structure (DSSP, 8-state):
---HHHHHHHHHHHHHHTTTTSEEEEE-TTSEEEEEEEEEE-TT--EEEEEEEEEE---------------HHHHHHHHHHHHHHS--S---

Radius of gyration: 21.99 Å; chains: 1; bounding box: 44×25×54 Å